Protein AF-D3JYA4-F1 (afdb_monomer_lite)

Secondary structure (DSSP, 8-state):
---GGGSHHHHHHHHHHHHHHHHHHTTSTT--HHHHHHHHHHHHHTT----GGGGGGGB-TTSSBPGGGGG-HHHHHHHHHHHTT--TT-HHHHH-

Foldseek 3Di:
DPCCVVCVVVLLVVLVVCLVCVVPPLPDPPQDLLNVLQNLQSCVVVPHDDAPCSCQVQADPVRAGDPVCVVVPNSVVSLLSSLVSDDPPNVSSVRD

pLDDT: mean 91.26, std 7.6, range [63.97, 97.44]

Organism: NCBI:txid457265

Structure (mmCIF, N/CA/C/O backbone):
data_AF-D3JYA4-F1
#
_entry.id   AF-D3JYA4-F1
#
loop_
_atom_site.group_PDB
_atom_site.id
_atom_site.type_symbol
_atom_site.label_atom_id
_atom_site.label_alt_id
_atom_site.label_comp_id
_atom_site.label_asym_id
_atom_site.label_entity_id
_atom_site.label_seq_id
_atom_site.pdbx_PDB_ins_code
_atom_site.Cartn_x
_atom_site.Cartn_y
_atom_site.Cartn_z
_atom_site.occupancy
_atom_site.B_iso_or_equiv
_atom_site.auth_seq_id
_atom_site.auth_comp_id
_atom_site.auth_asym_id
_atom_site.auth_atom_id
_atom_site.pdbx_PDB_model_num
ATOM 1 N N . LEU A 1 1 ? 5.154 11.075 -14.981 1.00 86.94 1 LEU A N 1
ATOM 2 C CA . LEU A 1 1 ? 6.210 11.576 -15.894 1.00 86.94 1 LEU A CA 1
ATOM 3 C C . LEU A 1 1 ? 6.413 10.678 -17.118 1.00 86.94 1 LEU A C 1
ATOM 5 O O . LEU A 1 1 ? 6.896 11.179 -18.118 1.00 86.94 1 LEU A O 1
ATOM 9 N N . GLY A 1 2 ? 6.016 9.395 -17.080 1.00 90.62 2 GLY A N 1
ATOM 10 C CA . GLY A 1 2 ? 6.020 8.541 -18.278 1.00 90.62 2 GLY A CA 1
ATOM 11 C C . GLY A 1 2 ? 7.415 8.134 -18.757 1.00 90.62 2 GLY A C 1
ATOM 12 O O . GLY A 1 2 ? 7.586 7.844 -19.929 1.00 90.62 2 GLY A O 1
ATOM 13 N N . VAL A 1 3 ? 8.405 8.141 -17.861 1.00 95.38 3 VAL A N 1
ATOM 14 C CA . VAL A 1 3 ? 9.824 7.880 -18.175 1.00 95.38 3 VAL A CA 1
ATOM 15 C C . VAL A 1 3 ? 10.341 6.564 -17.586 1.00 95.38 3 VAL A C 1
ATOM 17 O O . VAL A 1 3 ? 11.529 6.284 -17.686 1.00 95.38 3 VAL A O 1
ATOM 20 N N . SER A 1 4 ? 9.480 5.761 -16.951 1.00 91.69 4 SER A N 1
ATOM 21 C CA . SER A 1 4 ? 9.882 4.526 -16.258 1.00 91.69 4 SER A CA 1
ATOM 22 C C . SER A 1 4 ? 10.530 3.500 -17.188 1.00 91.69 4 SER A C 1
ATOM 24 O O . SER A 1 4 ? 11.442 2.806 -16.763 1.00 91.69 4 SER A O 1
ATOM 26 N N . TYR A 1 5 ? 10.133 3.467 -18.462 1.00 92.88 5 TYR A N 1
ATOM 27 C CA . TYR A 1 5 ? 10.677 2.554 -19.473 1.00 92.88 5 TYR A CA 1
ATOM 28 C C . TYR A 1 5 ? 12.179 2.751 -19.756 1.00 92.88 5 TYR A C 1
ATOM 30 O O . TYR A 1 5 ? 12.819 1.870 -20.312 1.00 92.88 5 TYR A O 1
ATOM 38 N N . HIS A 1 6 ? 12.765 3.892 -19.375 1.00 96.56 6 HIS A N 1
ATOM 39 C CA . HIS A 1 6 ? 14.216 4.102 -19.463 1.00 96.56 6 HIS A CA 1
ATOM 40 C C . HIS A 1 6 ? 14.999 3.447 -18.320 1.00 96.56 6 HIS A C 1
ATOM 42 O O . HIS A 1 6 ? 16.223 3.366 -18.388 1.00 96.56 6 HIS A O 1
ATOM 48 N N . PHE A 1 7 ? 14.310 3.039 -17.256 1.00 95.69 7 PHE A N 1
ATOM 49 C CA . PHE A 1 7 ? 14.909 2.587 -16.003 1.00 95.69 7 PHE A CA 1
ATOM 50 C C . PHE A 1 7 ? 14.299 1.267 -15.526 1.00 95.69 7 PHE A C 1
ATOM 52 O O . PHE A 1 7 ? 14.383 0.980 -14.338 1.00 95.69 7 PHE A O 1
ATOM 59 N N . GLU A 1 8 ? 13.662 0.498 -16.412 1.00 93.94 8 GLU A N 1
ATOM 60 C CA . GLU A 1 8 ? 12.888 -0.699 -16.059 1.00 93.94 8 GLU A CA 1
ATOM 61 C C . GLU A 1 8 ? 13.708 -1.683 -15.214 1.00 93.94 8 GLU A C 1
ATOM 63 O O . GLU A 1 8 ? 13.336 -1.933 -14.069 1.00 93.94 8 GLU A O 1
ATOM 68 N N . ASP A 1 9 ? 14.888 -2.087 -15.697 1.00 95.25 9 ASP A N 1
ATOM 69 C CA . ASP A 1 9 ? 15.801 -2.990 -14.979 1.00 95.25 9 ASP A CA 1
ATOM 70 C C . ASP A 1 9 ? 16.196 -2.451 -13.594 1.00 95.25 9 ASP A C 1
ATOM 72 O O . ASP A 1 9 ? 16.228 -3.176 -12.601 1.00 95.25 9 ASP A O 1
ATOM 76 N N . VAL A 1 10 ? 16.480 -1.146 -13.509 1.00 96.19 10 VAL A N 1
ATOM 77 C CA . VAL A 1 10 ? 16.907 -0.497 -12.260 1.00 96.19 10 VAL A CA 1
ATOM 78 C C . VAL A 1 10 ? 15.749 -0.434 -11.268 1.00 96.19 10 VAL A C 1
ATOM 80 O O . VAL A 1 10 ? 15.942 -0.675 -10.077 1.00 96.19 10 VAL A O 1
ATOM 83 N N . ILE A 1 11 ? 14.547 -0.101 -11.744 1.00 95.50 11 ILE A N 1
ATOM 84 C CA . ILE A 1 11 ? 13.331 -0.064 -10.931 1.00 95.50 11 ILE A CA 1
ATOM 85 C C . ILE A 1 11 ? 13.054 -1.462 -10.388 1.00 95.50 11 ILE A C 1
ATOM 87 O O . ILE A 1 11 ? 12.857 -1.608 -9.184 1.00 95.50 11 ILE A O 1
ATOM 91 N N . GLU A 1 12 ? 13.086 -2.480 -11.243 1.00 94.62 12 GLU A N 1
ATOM 92 C CA 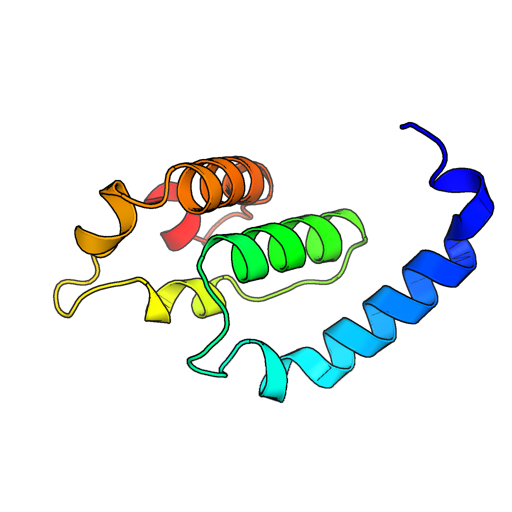. GLU A 1 12 ? 12.796 -3.858 -10.856 1.00 94.62 12 GLU A CA 1
ATOM 93 C C . GLU A 1 12 ? 13.816 -4.385 -9.832 1.00 94.62 12 GLU A C 1
ATOM 95 O O . GLU A 1 12 ? 13.420 -4.936 -8.802 1.00 94.62 12 GLU A O 1
ATOM 100 N N . GLU A 1 13 ? 15.111 -4.098 -10.016 1.00 95.69 13 GLU A N 1
ATOM 101 C CA . GLU A 1 13 ? 16.158 -4.426 -9.039 1.00 95.69 13 GLU A CA 1
ATOM 102 C C . GLU A 1 13 ? 15.918 -3.744 -7.679 1.00 95.69 13 GLU A C 1
ATOM 104 O O . GLU A 1 13 ? 16.044 -4.373 -6.623 1.00 95.69 13 GLU A O 1
ATOM 109 N N . GLN A 1 14 ? 15.556 -2.453 -7.665 1.00 94.56 14 GLN A N 1
ATOM 110 C CA . GLN A 1 14 ? 15.284 -1.753 -6.405 1.00 94.56 14 GLN A CA 1
ATOM 111 C C . GLN A 1 14 ? 14.022 -2.282 -5.717 1.00 94.56 14 GLN A C 1
ATOM 113 O O . GLN A 1 14 ? 14.011 -2.417 -4.491 1.00 94.56 14 GLN A O 1
ATOM 118 N N . LEU A 1 15 ? 12.972 -2.599 -6.477 1.00 93.81 15 LEU A N 1
ATOM 119 C CA . LEU A 1 15 ? 11.737 -3.151 -5.926 1.00 93.81 15 LEU A CA 1
ATOM 120 C C . LEU A 1 15 ? 11.954 -4.540 -5.333 1.00 93.81 15 LEU A C 1
ATOM 122 O O . LEU A 1 15 ? 11.484 -4.786 -4.225 1.00 93.81 15 LEU A O 1
ATOM 126 N N . ASP A 1 16 ? 12.732 -5.400 -5.989 1.00 93.44 16 ASP A N 1
ATOM 127 C CA . ASP A 1 16 ? 13.112 -6.705 -5.445 1.00 93.44 16 ASP A CA 1
ATOM 128 C C . ASP A 1 16 ? 13.875 -6.567 -4.115 1.00 93.44 16 ASP A C 1
ATOM 130 O O . ASP A 1 16 ? 13.565 -7.247 -3.132 1.00 93.44 16 ASP A O 1
ATOM 134 N N . ARG A 1 17 ? 14.815 -5.616 -4.026 1.00 91.94 17 ARG A N 1
ATOM 135 C CA . ARG A 1 17 ? 15.540 -5.322 -2.777 1.00 91.94 17 ARG A CA 1
ATOM 136 C C . ARG A 1 17 ? 14.61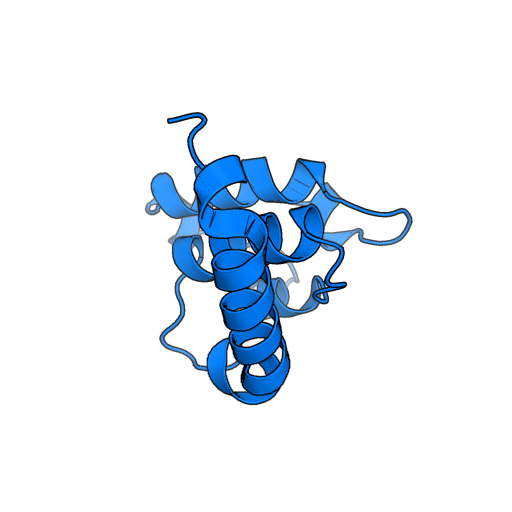3 -4.824 -1.667 1.00 91.94 17 ARG A C 1
ATOM 138 O O . ARG A 1 17 ? 14.741 -5.275 -0.528 1.00 91.94 17 ARG A O 1
ATOM 145 N N . ILE A 1 18 ? 13.682 -3.921 -1.983 1.00 89.56 18 ILE A N 1
ATOM 146 C CA . ILE A 1 18 ? 12.688 -3.411 -1.025 1.00 89.56 18 ILE A CA 1
ATOM 147 C C . ILE A 1 18 ? 11.765 -4.542 -0.566 1.00 89.56 18 ILE A C 1
ATOM 149 O O . ILE A 1 18 ? 11.542 -4.695 0.634 1.00 89.56 18 ILE A O 1
ATOM 153 N N . PHE A 1 19 ? 11.272 -5.368 -1.491 1.00 89.25 19 PHE A N 1
ATOM 154 C CA . PHE A 1 19 ? 10.391 -6.494 -1.190 1.00 89.25 19 PHE A CA 1
ATOM 155 C C . PHE A 1 19 ? 11.081 -7.527 -0.294 1.00 89.25 19 PHE A C 1
ATOM 157 O O . PHE A 1 19 ? 10.497 -8.001 0.676 1.00 89.25 19 PHE A O 1
ATOM 164 N N . LYS A 1 20 ? 12.360 -7.828 -0.536 1.00 88.38 20 LYS A N 1
ATOM 165 C CA . LYS A 1 20 ? 13.152 -8.714 0.335 1.00 88.38 20 LYS A CA 1
ATOM 166 C C . LYS A 1 20 ? 13.381 -8.128 1.730 1.00 88.38 20 LYS A C 1
ATOM 168 O O . LYS A 1 20 ? 13.422 -8.875 2.703 1.00 88.38 20 LYS A O 1
ATOM 173 N N . ALA A 1 21 ? 13.489 -6.805 1.847 1.00 83.81 21 ALA A N 1
ATOM 174 C CA . ALA A 1 21 ? 13.607 -6.110 3.131 1.00 83.81 21 ALA A CA 1
ATOM 175 C C . ALA A 1 21 ? 12.253 -5.885 3.842 1.00 83.81 21 ALA A C 1
ATOM 177 O O . ALA A 1 21 ? 12.232 -5.486 5.009 1.00 83.81 21 ALA A O 1
ATOM 178 N N . GLN A 1 22 ? 11.124 -6.145 3.169 1.00 72.81 22 GLN A N 1
ATOM 179 C CA . GLN A 1 22 ? 9.788 -5.711 3.593 1.00 72.81 22 GLN A CA 1
ATOM 180 C C . GLN A 1 22 ? 9.377 -6.214 4.981 1.00 72.81 22 GLN A C 1
ATOM 182 O O . GLN A 1 22 ? 8.727 -5.475 5.719 1.00 72.81 22 GLN A O 1
ATOM 187 N N . LEU A 1 23 ? 9.795 -7.438 5.340 1.00 63.97 23 LEU A N 1
ATOM 188 C CA . LEU A 1 23 ? 9.458 -8.089 6.612 1.00 63.97 23 LEU A CA 1
ATOM 189 C C . LEU A 1 23 ? 9.968 -7.298 7.824 1.00 63.97 23 LEU A C 1
ATOM 191 O O . LEU A 1 23 ? 9.395 -7.394 8.897 1.00 63.97 23 LEU A O 1
ATOM 195 N N . HIS A 1 24 ? 11.013 -6.485 7.656 1.00 67.00 24 HIS A N 1
ATOM 196 C CA . HIS A 1 24 ? 11.557 -5.659 8.736 1.00 67.00 24 HIS A CA 1
ATOM 197 C C . HIS A 1 24 ? 11.182 -4.179 8.620 1.00 67.00 24 HIS A C 1
ATOM 199 O O . HIS A 1 24 ? 11.137 -3.479 9.629 1.00 67.00 24 HIS A O 1
ATOM 205 N N . VAL A 1 25 ? 10.925 -3.687 7.406 1.00 70.06 25 VAL A N 1
ATOM 206 C CA . VAL A 1 25 ? 10.750 -2.249 7.155 1.00 70.06 25 VAL A CA 1
ATOM 207 C C . VAL A 1 25 ? 9.320 -1.790 7.432 1.00 70.06 25 VAL A C 1
ATOM 209 O O . VAL A 1 25 ? 9.129 -0.792 8.121 1.00 70.06 25 VAL A O 1
ATOM 212 N N . PHE A 1 26 ? 8.301 -2.504 6.944 1.00 71.12 26 PHE A N 1
ATOM 213 C CA . PHE A 1 26 ? 6.919 -1.998 7.003 1.00 71.12 26 PHE A CA 1
ATOM 214 C C . PHE A 1 26 ? 6.192 -2.323 8.315 1.00 71.12 2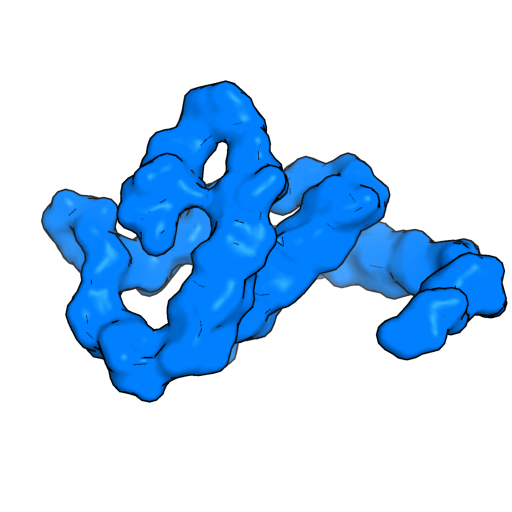6 PHE A C 1
ATOM 216 O O . PHE A 1 26 ? 5.240 -1.622 8.680 1.00 71.12 26 PHE A O 1
ATOM 223 N N . GLU A 1 27 ? 6.696 -3.308 9.065 1.00 67.00 27 GLU A N 1
ATOM 224 C CA . GLU A 1 27 ? 6.311 -3.558 10.460 1.00 67.00 27 GLU A CA 1
ATOM 225 C C . GLU A 1 27 ? 6.872 -2.497 11.423 1.00 67.00 27 GLU A C 1
ATOM 227 O O . GLU A 1 27 ? 6.399 -2.371 12.555 1.00 67.00 27 GLU A O 1
ATOM 232 N N . HIS 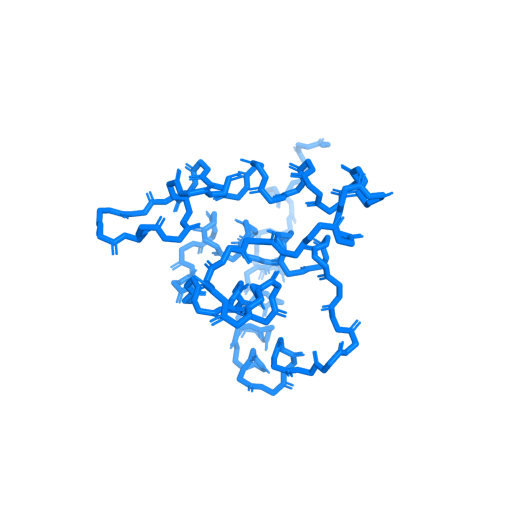A 1 28 ? 7.843 -1.684 10.981 1.00 69.56 28 HIS A N 1
ATOM 233 C CA . HIS A 1 28 ? 8.372 -0.600 11.796 1.00 69.56 28 HIS A CA 1
ATOM 234 C C . HIS A 1 28 ? 7.278 0.436 12.098 1.00 69.56 28 HIS A C 1
ATOM 236 O O . HIS A 1 28 ? 6.484 0.837 11.233 1.00 69.56 28 HIS A O 1
ATOM 242 N N . LYS A 1 29 ? 7.242 0.896 13.353 1.00 64.50 29 LYS A N 1
ATOM 243 C CA . LYS A 1 29 ? 6.223 1.840 13.845 1.00 64.50 29 LYS A CA 1
ATOM 244 C C . LYS A 1 29 ? 6.253 3.195 13.135 1.00 64.50 29 LYS A C 1
ATOM 246 O O . LYS A 1 29 ? 5.229 3.866 13.103 1.00 64.50 29 LYS A O 1
ATOM 251 N N . ASP A 1 30 ? 7.386 3.548 12.537 1.00 76.31 30 ASP A N 1
ATOM 252 C CA . ASP A 1 30 ? 7.605 4.869 11.941 1.00 76.31 30 ASP A CA 1
ATOM 253 C C . ASP A 1 30 ? 7.082 4.999 10.503 1.00 76.31 30 ASP A C 1
ATOM 255 O O . ASP A 1 30 ? 7.004 6.108 9.982 1.00 76.31 30 ASP A O 1
ATOM 259 N N . CYS A 1 31 ? 6.707 3.898 9.838 1.00 86.44 31 CYS A N 1
ATOM 260 C CA . CYS A 1 31 ? 6.124 3.990 8.499 1.00 86.44 31 CYS A CA 1
ATOM 261 C C . CYS A 1 31 ? 4.669 4.471 8.577 1.00 86.44 31 CYS A C 1
ATOM 263 O O . CYS A 1 31 ? 3.793 3.723 9.024 1.00 86.44 31 CYS A O 1
ATOM 265 N N . ASP A 1 32 ? 4.427 5.695 8.113 1.00 92.06 32 ASP A N 1
ATOM 266 C CA . ASP A 1 32 ? 3.102 6.312 8.024 1.00 92.06 32 ASP A CA 1
ATOM 267 C C . ASP A 1 32 ? 2.206 5.687 6.932 1.00 92.06 32 ASP A C 1
ATOM 269 O O . ASP A 1 32 ? 2.628 4.827 6.148 1.00 92.06 32 ASP A O 1
ATOM 273 N N . LEU A 1 33 ? 0.932 6.102 6.913 1.00 94.75 33 LEU A N 1
ATOM 274 C CA . LEU A 1 33 ? -0.075 5.585 5.982 1.00 94.75 33 LEU A CA 1
ATOM 275 C C . LEU A 1 33 ? 0.310 5.866 4.528 1.00 94.75 33 LEU A C 1
ATOM 277 O O . LEU A 1 33 ? 0.174 4.991 3.672 1.00 94.75 33 LEU A O 1
ATOM 281 N N . TYR A 1 34 ? 0.834 7.062 4.257 1.00 95.19 34 TYR A N 1
ATOM 282 C CA . TYR A 1 34 ? 1.324 7.452 2.939 1.00 95.19 34 TYR A CA 1
ATOM 283 C C . TYR A 1 34 ? 2.408 6.497 2.424 1.00 95.19 34 TYR A C 1
ATOM 285 O O . TYR A 1 34 ? 2.301 5.971 1.316 1.00 95.19 34 TYR A O 1
ATOM 293 N N . THR A 1 35 ? 3.433 6.244 3.236 1.00 93.31 35 THR A N 1
ATOM 294 C CA . THR A 1 35 ? 4.595 5.431 2.868 1.00 93.31 35 THR A CA 1
ATOM 295 C C . THR A 1 35 ? 4.188 3.996 2.563 1.00 93.31 35 THR A C 1
ATOM 297 O O . THR A 1 35 ? 4.608 3.445 1.545 1.00 93.31 35 THR A O 1
ATOM 300 N N . ILE A 1 36 ? 3.338 3.399 3.405 1.00 94.19 36 ILE A N 1
ATOM 301 C CA . ILE A 1 36 ? 2.873 2.023 3.189 1.00 94.19 36 ILE A CA 1
ATOM 302 C C . ILE A 1 36 ? 1.966 1.923 1.977 1.00 94.19 36 ILE A C 1
ATOM 304 O O . ILE A 1 36 ? 2.180 1.041 1.152 1.00 94.19 36 ILE A O 1
ATOM 308 N N . SER A 1 37 ? 1.006 2.832 1.827 1.00 95.94 37 SER A N 1
ATOM 309 C CA . SER A 1 37 ? 0.078 2.787 0.695 1.00 95.94 37 SER A CA 1
ATOM 310 C C . SER A 1 37 ? 0.810 2.968 -0.637 1.00 95.94 37 SER A C 1
ATOM 312 O O . SER A 1 37 ? 0.540 2.252 -1.600 1.00 95.94 37 SER A O 1
ATOM 314 N N . LEU A 1 38 ? 1.805 3.864 -0.684 1.00 95.31 38 LEU A N 1
ATOM 315 C CA . LEU A 1 38 ? 2.641 4.056 -1.866 1.00 95.31 38 LEU A CA 1
ATOM 316 C C . LEU A 1 38 ? 3.487 2.815 -2.176 1.00 95.31 38 LEU A C 1
ATOM 318 O O . LEU A 1 38 ? 3.509 2.370 -3.323 1.00 95.31 38 LEU A O 1
ATOM 322 N N . ALA A 1 39 ? 4.176 2.256 -1.177 1.00 93.94 39 ALA A N 1
ATOM 323 C CA . ALA A 1 39 ? 4.992 1.058 -1.364 1.00 93.94 39 ALA A CA 1
ATOM 324 C C . ALA A 1 39 ? 4.139 -0.127 -1.830 1.00 93.94 39 ALA A C 1
ATOM 326 O O . ALA A 1 39 ? 4.494 -0.792 -2.801 1.00 93.94 39 ALA A O 1
ATOM 327 N N . PHE A 1 40 ? 2.985 -0.330 -1.193 1.00 94.94 40 PHE A N 1
ATOM 328 C CA . PHE A 1 40 ? 2.000 -1.336 -1.566 1.00 94.94 40 PHE A CA 1
ATOM 329 C C . PHE A 1 40 ? 1.566 -1.186 -3.024 1.00 94.94 40 PHE A C 1
ATOM 331 O O . PHE A 1 40 ? 1.632 -2.149 -3.791 1.00 94.94 40 PHE A O 1
ATOM 338 N N . ARG A 1 41 ? 1.191 0.036 -3.428 1.00 96.12 41 ARG A N 1
ATOM 339 C CA . ARG A 1 41 ? 0.757 0.328 -4.795 1.00 96.12 41 ARG A CA 1
ATOM 340 C C . ARG A 1 41 ? 1.850 0.016 -5.813 1.00 96.12 41 ARG A C 1
ATOM 342 O O . ARG A 1 41 ? 1.593 -0.693 -6.781 1.00 96.12 41 ARG A O 1
ATOM 349 N N . VAL A 1 42 ? 3.065 0.515 -5.589 1.00 95.19 42 VAL A N 1
ATOM 350 C CA . VAL A 1 42 ? 4.187 0.323 -6.521 1.00 95.19 42 VAL A CA 1
ATOM 351 C C . VAL A 1 42 ? 4.583 -1.151 -6.611 1.00 95.19 42 VAL A C 1
ATOM 353 O O . VAL A 1 42 ? 4.731 -1.674 -7.711 1.00 95.19 42 VAL A O 1
ATOM 356 N N . LEU A 1 43 ? 4.703 -1.852 -5.483 1.00 94.44 43 LEU A N 1
ATOM 357 C CA . LEU A 1 43 ? 5.087 -3.264 -5.474 1.00 94.44 43 LEU A CA 1
ATOM 358 C C . LEU A 1 43 ? 4.070 -4.131 -6.221 1.00 94.44 43 LEU A C 1
ATOM 360 O O . LEU A 1 43 ? 4.457 -4.903 -7.098 1.00 94.44 43 LEU A O 1
ATOM 364 N N . ARG A 1 44 ? 2.770 -3.953 -5.958 1.00 94.88 44 ARG A N 1
ATOM 365 C CA . ARG A 1 44 ? 1.728 -4.718 -6.657 1.00 94.88 44 ARG A CA 1
ATOM 366 C C . ARG A 1 44 ? 1.640 -4.402 -8.144 1.00 94.88 44 ARG A C 1
ATOM 368 O O . ARG A 1 44 ? 1.445 -5.321 -8.933 1.00 94.88 44 ARG A O 1
ATOM 375 N N . GLN A 1 45 ? 1.830 -3.142 -8.539 1.00 94.62 45 GLN A N 1
ATOM 376 C CA . GLN A 1 45 ? 1.878 -2.753 -9.956 1.00 94.62 45 GLN A CA 1
ATOM 377 C C . GLN A 1 45 ? 3.014 -3.445 -10.721 1.00 94.62 45 GLN A C 1
ATOM 379 O O . GLN A 1 45 ? 2.872 -3.697 -11.913 1.00 94.62 45 GLN A O 1
ATOM 384 N N . HIS A 1 46 ? 4.100 -3.792 -10.030 1.00 93.81 46 HIS A N 1
ATOM 385 C CA . HIS A 1 46 ? 5.240 -4.530 -10.575 1.00 93.81 46 HIS A CA 1
ATOM 386 C C . HIS A 1 46 ? 5.190 -6.043 -10.276 1.00 93.81 46 HIS A C 1
ATOM 388 O O . HIS A 1 46 ? 6.190 -6.736 -10.416 1.00 93.81 46 HIS A O 1
ATOM 394 N N . GLY A 1 47 ? 4.037 -6.582 -9.862 1.00 93.25 47 GLY A N 1
ATOM 395 C CA . GLY A 1 47 ? 3.839 -8.027 -9.686 1.00 93.25 47 GLY A CA 1
ATOM 396 C C . GLY A 1 47 ? 4.302 -8.602 -8.343 1.00 93.25 47 GLY A C 1
ATOM 397 O O . GLY A 1 47 ? 4.170 -9.805 -8.114 1.00 93.25 47 GLY A O 1
ATOM 398 N N . PHE A 1 48 ? 4.783 -7.772 -7.416 1.00 92.50 48 PHE A N 1
ATOM 399 C CA . PHE A 1 48 ? 5.139 -8.211 -6.070 1.00 92.50 48 PHE A CA 1
ATOM 400 C C . PHE A 1 48 ? 3.894 -8.278 -5.181 1.00 92.50 48 PHE A C 1
ATOM 402 O O . PHE A 1 48 ? 3.258 -7.266 -4.874 1.00 92.50 48 PHE A O 1
ATOM 409 N N . LYS A 1 49 ? 3.549 -9.485 -4.717 1.00 90.62 49 LYS A N 1
ATOM 410 C CA . LYS A 1 49 ? 2.395 -9.698 -3.835 1.00 90.62 49 LYS A CA 1
ATOM 411 C C . LYS A 1 49 ? 2.711 -9.275 -2.396 1.00 90.62 49 LYS A C 1
ATOM 413 O O . LYS A 1 49 ? 3.091 -10.096 -1.565 1.00 90.62 49 LYS A O 1
ATOM 418 N N . MET A 1 50 ? 2.532 -7.991 -2.100 1.00 90.94 50 MET A N 1
ATOM 419 C CA . MET A 1 50 ? 2.543 -7.471 -0.729 1.00 90.94 50 MET A CA 1
ATOM 420 C C . MET A 1 50 ? 1.224 -7.814 -0.014 1.00 90.94 50 MET A C 1
ATOM 422 O O . MET A 1 50 ? 0.150 -7.631 -0.596 1.00 90.94 50 MET A O 1
ATOM 426 N N . SER A 1 51 ? 1.298 -8.315 1.229 1.00 91.69 51 SER A N 1
ATOM 427 C CA . SER A 1 51 ? 0.105 -8.608 2.044 1.00 91.69 51 SER A CA 1
ATOM 428 C C . SER A 1 51 ? -0.628 -7.322 2.419 1.00 91.69 51 SER A C 1
ATOM 430 O O . SER A 1 51 ? 0.007 -6.3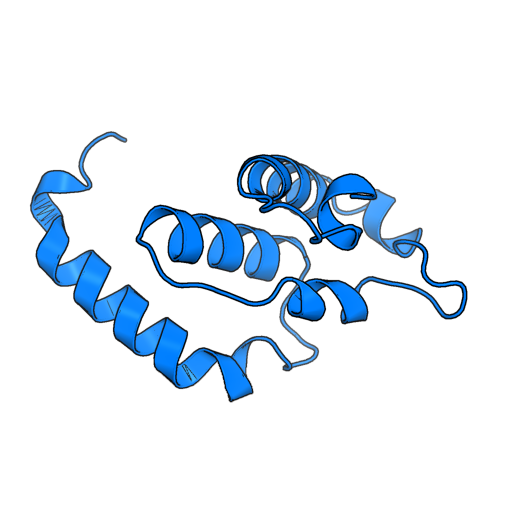03 2.686 1.00 91.69 51 SER A O 1
ATOM 432 N N . THR A 1 52 ? -1.955 -7.376 2.479 1.00 93.75 52 THR A N 1
ATOM 433 C CA . THR A 1 52 ? -2.787 -6.273 2.968 1.00 93.75 52 THR A CA 1
ATOM 434 C C . THR A 1 52 ? -2.726 -6.118 4.490 1.00 93.75 52 THR A C 1
ATOM 436 O O . THR A 1 52 ? -3.085 -5.067 5.017 1.00 93.75 52 THR A O 1
ATOM 439 N N . ASP A 1 53 ? -2.164 -7.098 5.205 1.00 91.62 53 ASP A N 1
ATOM 440 C CA . ASP A 1 53 ? -1.988 -7.046 6.662 1.00 91.62 53 ASP A CA 1
ATOM 441 C C . ASP A 1 53 ? -1.127 -5.869 7.134 1.00 91.62 53 ASP A C 1
ATOM 443 O O . ASP A 1 53 ? -1.228 -5.445 8.286 1.00 91.62 53 ASP A O 1
ATOM 447 N N . VAL A 1 54 ? -0.312 -5.292 6.243 1.00 91.44 54 VAL A N 1
ATOM 448 C CA . VAL A 1 54 ? 0.458 -4.067 6.512 1.00 91.44 54 VAL A CA 1
ATOM 449 C C . VAL A 1 54 ? -0.436 -2.897 6.936 1.00 91.44 54 VAL A C 1
ATOM 451 O O . VAL A 1 54 ? 0.028 -1.994 7.636 1.00 91.44 54 VAL A O 1
ATOM 454 N N . PHE A 1 55 ? -1.721 -2.922 6.561 1.00 93.25 55 PHE A N 1
ATOM 455 C CA . PHE A 1 55 ? -2.692 -1.902 6.936 1.00 93.25 55 PHE A CA 1
ATOM 456 C C . PHE A 1 55 ? -3.303 -2.113 8.330 1.00 93.25 55 PHE A C 1
ATOM 458 O O . PHE A 1 55 ? -3.822 -1.158 8.907 1.00 93.25 55 PHE A O 1
ATOM 465 N N . ASN A 1 56 ? -3.168 -3.299 8.939 1.00 91.88 56 ASN A N 1
ATOM 466 C CA . ASN A 1 56 ? -3.753 -3.598 10.255 1.00 91.88 56 ASN A CA 1
ATOM 467 C C . ASN A 1 56 ? -3.251 -2.660 11.361 1.00 91.88 56 ASN A C 1
ATOM 469 O O . ASN A 1 56 ? -3.982 -2.348 12.296 1.00 91.88 56 ASN A O 1
ATOM 473 N N . LYS A 1 57 ? -2.027 -2.128 11.257 1.00 91.00 57 LYS A N 1
ATOM 474 C CA . LYS A 1 57 ? -1.506 -1.174 12.253 1.00 91.00 57 LYS A CA 1
ATOM 475 C C . LYS A 1 57 ? -2.229 0.179 12.253 1.00 91.00 57 LYS A C 1
ATOM 477 O O . LYS A 1 57 ? -2.109 0.948 13.215 1.00 91.00 57 LYS A O 1
ATOM 482 N N . PHE A 1 58 ? -2.967 0.477 11.187 1.00 93.75 58 PHE A N 1
ATOM 483 C CA . PHE A 1 58 ? -3.807 1.663 11.055 1.00 93.75 58 PHE A CA 1
ATOM 484 C C . PHE A 1 58 ? -5.237 1.428 11.550 1.00 93.75 58 PHE A C 1
ATOM 486 O O . PHE A 1 58 ? -6.011 2.382 11.588 1.00 93.75 58 PHE A O 1
ATOM 493 N N . LYS A 1 59 ? -5.559 0.208 11.995 1.00 94.31 59 LYS A N 1
ATOM 494 C CA . LYS A 1 59 ? -6.839 -0.133 12.610 1.00 94.31 59 LYS A CA 1
ATOM 495 C C . LYS A 1 59 ? -6.815 0.000 14.132 1.00 94.31 59 LYS A C 1
ATOM 497 O O . LYS A 1 59 ? -5.764 -0.130 14.768 1.00 94.31 59 LYS A O 1
ATOM 502 N N . ASP A 1 60 ? -7.959 0.344 14.704 1.00 94.50 60 ASP A N 1
ATOM 503 C CA . ASP A 1 60 ? -8.204 0.389 16.142 1.00 94.50 60 ASP A CA 1
ATOM 504 C C . ASP A 1 60 ? -8.561 -1.000 16.707 1.00 94.50 60 ASP A C 1
ATOM 506 O O . ASP A 1 60 ? -8.476 -2.016 16.018 1.00 94.50 60 ASP A O 1
ATOM 510 N N . THR A 1 61 ? -8.903 -1.063 17.996 1.00 93.56 61 THR A N 1
ATOM 511 C CA . THR A 1 61 ? -9.264 -2.318 18.676 1.00 93.56 61 THR A CA 1
ATOM 512 C C . THR A 1 61 ? -10.581 -2.917 18.195 1.00 93.56 61 THR A C 1
ATOM 514 O O . THR A 1 61 ? -10.793 -4.111 18.391 1.00 93.56 61 THR A O 1
ATOM 517 N N . ASP A 1 62 ? -11.439 -2.106 17.576 1.00 93.06 62 ASP A N 1
ATOM 518 C CA . ASP A 1 62 ? -12.734 -2.523 17.040 1.00 93.06 62 ASP A CA 1
ATOM 519 C C . ASP A 1 62 ? -12.606 -2.997 15.582 1.00 93.06 62 ASP A C 1
ATOM 521 O O . ASP A 1 62 ? -13.569 -3.487 14.996 1.00 93.06 62 ASP A O 1
ATOM 525 N N . GLY A 1 63 ? -11.402 -2.890 15.007 1.00 91.56 63 GLY A N 1
ATOM 526 C CA . GLY A 1 63 ? -11.090 -3.310 13.649 1.00 91.56 63 GLY A CA 1
ATOM 527 C C . GLY A 1 63 ? -11.356 -2.247 12.587 1.00 91.56 63 GLY A C 1
ATOM 528 O O . GLY A 1 63 ? -11.185 -2.565 11.413 1.00 91.56 63 GLY A O 1
ATOM 529 N N . ASN A 1 64 ? -11.711 -1.015 12.969 1.00 94.69 64 ASN A N 1
ATOM 530 C CA . ASN A 1 64 ? -11.944 0.094 12.041 1.00 94.69 64 ASN A CA 1
ATOM 531 C C . ASN A 1 64 ? -10.663 0.905 11.825 1.00 94.69 64 ASN A C 1
ATOM 533 O O . ASN A 1 64 ? -9.802 0.976 12.705 1.00 94.69 64 ASN A O 1
ATOM 537 N N . PHE A 1 65 ? -10.533 1.586 10.686 1.00 94.88 65 PHE A N 1
ATOM 538 C CA . PHE A 1 65 ? -9.450 2.555 10.494 1.00 94.88 65 PHE A CA 1
ATOM 539 C C . PHE A 1 65 ? -9.506 3.688 11.532 1.00 94.88 65 PHE A C 1
ATOM 541 O O . PHE A 1 65 ? -10.540 4.321 11.749 1.00 94.88 65 PHE A O 1
ATOM 548 N N . LYS A 1 66 ? -8.360 3.972 12.165 1.00 95.00 66 LYS A N 1
ATOM 549 C CA . LYS A 1 66 ? -8.244 4.969 13.240 1.00 95.00 66 LYS A CA 1
ATOM 550 C C . LYS A 1 66 ? -8.711 6.347 12.769 1.00 95.00 66 LYS A C 1
ATOM 552 O O . LYS A 1 66 ? -8.188 6.892 11.799 1.00 95.00 66 LYS A O 1
ATOM 557 N N . SER A 1 67 ? -9.575 6.991 13.552 1.00 93.50 67 SER A N 1
ATOM 558 C CA . SER A 1 67 ? -10.041 8.365 13.292 1.00 93.50 67 SER A CA 1
ATOM 559 C C . SER A 1 67 ? -8.912 9.405 13.239 1.00 93.50 67 SER A C 1
ATOM 561 O O . SER A 1 67 ? -9.051 10.435 12.582 1.00 93.50 67 SER A O 1
ATOM 563 N N . SER A 1 68 ? -7.758 9.125 13.858 1.00 92.44 68 SER A N 1
ATOM 564 C CA . SER A 1 68 ? -6.556 9.965 13.759 1.00 92.44 68 SER A CA 1
ATOM 565 C C . SER A 1 68 ? -6.015 10.101 12.330 1.00 92.44 68 SER A C 1
ATOM 567 O O . SER A 1 68 ? -5.245 11.015 12.063 1.00 92.44 68 SER A O 1
ATOM 569 N N . LEU A 1 69 ? -6.392 9.208 11.408 1.00 93.56 69 LEU A N 1
ATOM 570 C CA . LEU A 1 69 ? -5.975 9.262 10.002 1.00 93.56 69 LEU A CA 1
ATOM 571 C C . LEU A 1 69 ? -6.724 10.337 9.208 1.00 93.56 69 LEU A C 1
ATOM 573 O O . LEU A 1 69 ? -6.238 10.757 8.164 1.00 93.56 69 LEU A O 1
ATOM 577 N N . LEU A 1 70 ? -7.860 10.836 9.711 1.00 91.75 70 LEU A N 1
ATOM 578 C CA . LEU A 1 70 ? -8.667 11.864 9.036 1.00 91.75 70 LEU A CA 1
ATOM 579 C C . LEU A 1 70 ? -7.898 13.171 8.794 1.00 91.75 70 LEU A C 1
ATOM 581 O O . LEU A 1 70 ? -8.251 13.941 7.905 1.00 91.75 70 LEU A O 1
ATOM 585 N N . THR A 1 71 ? -6.839 13.426 9.565 1.00 93.44 71 THR A N 1
ATOM 586 C CA . THR A 1 71 ? -5.969 14.593 9.374 1.00 93.44 71 THR A CA 1
ATOM 587 C C . THR A 1 71 ? -4.869 14.374 8.329 1.00 93.44 71 THR A C 1
ATOM 589 O O . THR A 1 71 ? -4.254 15.345 7.895 1.00 93.44 71 THR A O 1
ATOM 592 N N . ASP A 1 72 ? -4.614 13.131 7.908 1.00 93.62 72 ASP A N 1
ATOM 593 C CA . ASP A 1 72 ? -3.608 12.775 6.902 1.00 93.62 72 ASP A CA 1
ATOM 594 C C . ASP A 1 72 ? -4.249 12.586 5.519 1.00 93.62 72 ASP A C 1
ATOM 596 O O . ASP A 1 72 ? -4.379 11.480 4.992 1.00 93.62 72 ASP A O 1
ATOM 600 N N . ALA A 1 73 ? -4.644 13.701 4.899 1.00 95.75 73 ALA A N 1
ATOM 601 C CA . ALA A 1 73 ? -5.259 13.688 3.570 1.00 95.75 73 ALA A CA 1
ATOM 602 C C . ALA A 1 73 ? -4.377 13.005 2.504 1.00 95.75 73 ALA A C 1
ATOM 604 O O . ALA A 1 73 ? -4.890 12.393 1.567 1.00 95.75 73 ALA A O 1
ATOM 605 N N . LYS A 1 74 ? -3.048 13.091 2.641 1.00 96.06 74 LYS A N 1
ATOM 606 C CA . LYS A 1 74 ? -2.098 12.493 1.696 1.00 96.06 74 LYS A CA 1
ATOM 607 C C . LYS A 1 74 ? -2.029 10.974 1.860 1.00 96.06 74 LYS A C 1
ATOM 609 O O . LYS A 1 74 ? -2.010 10.257 0.857 1.00 96.06 74 LYS A O 1
ATOM 614 N N . GLY A 1 75 ? -2.005 10.496 3.103 1.00 96.25 75 GLY A N 1
ATOM 615 C CA . GLY A 1 75 ? -2.099 9.078 3.428 1.00 96.25 75 GLY A CA 1
ATOM 616 C C . GLY A 1 75 ? -3.407 8.473 2.941 1.00 96.25 75 GLY A C 1
ATOM 617 O O . GLY A 1 75 ? -3.371 7.462 2.248 1.00 96.25 75 GLY A O 1
ATOM 618 N N . LEU A 1 76 ? -4.538 9.135 3.202 1.00 96.88 76 LEU A N 1
ATOM 619 C CA . LEU A 1 76 ? -5.858 8.680 2.752 1.00 96.88 76 LEU A CA 1
ATOM 620 C C . LEU A 1 76 ? -5.972 8.610 1.228 1.00 96.88 76 LEU A C 1
ATOM 622 O O . LEU A 1 76 ? -6.435 7.605 0.700 1.00 96.88 76 LEU A O 1
ATOM 626 N N . LEU A 1 77 ? -5.501 9.633 0.506 1.00 97.19 77 LEU A N 1
ATOM 627 C CA . LEU A 1 77 ? -5.487 9.594 -0.958 1.00 97.19 77 LEU A CA 1
ATOM 628 C C . LEU A 1 77 ? -4.635 8.429 -1.478 1.00 97.19 77 LEU A C 1
ATOM 630 O O . LEU A 1 77 ? -5.026 7.742 -2.417 1.00 97.19 77 LEU A O 1
ATOM 634 N N . SER A 1 78 ? -3.485 8.185 -0.852 1.00 97.44 78 SER A N 1
ATOM 635 C CA . SER A 1 78 ? -2.600 7.091 -1.261 1.00 97.44 78 SER A CA 1
ATOM 636 C C . SER A 1 78 ? -3.198 5.721 -0.940 1.00 97.44 78 SER A C 1
ATOM 638 O O . SER A 1 78 ? -3.021 4.795 -1.729 1.00 97.44 78 SER A O 1
ATOM 640 N N . LEU A 1 79 ? -3.917 5.592 0.181 1.00 97.38 79 LEU A N 1
ATOM 641 C CA . LEU A 1 79 ? -4.665 4.387 0.542 1.00 97.38 79 LEU A CA 1
ATOM 642 C C . LEU A 1 79 ? -5.774 4.120 -0.477 1.00 97.38 79 LEU A C 1
ATOM 644 O O . LEU A 1 79 ? -5.835 3.025 -1.022 1.00 97.38 79 LEU A O 1
ATOM 648 N N . TYR A 1 80 ? -6.567 5.137 -0.817 1.00 96.69 80 TYR A N 1
ATOM 649 C CA . TYR A 1 80 ? -7.602 5.044 -1.848 1.00 96.69 80 TYR A CA 1
ATOM 650 C C . TYR A 1 80 ? -7.035 4.602 -3.208 1.00 96.69 80 TYR A C 1
ATOM 652 O O . TYR A 1 80 ? -7.604 3.753 -3.886 1.00 96.69 80 TYR A O 1
ATOM 660 N N . GLU A 1 81 ? -5.879 5.122 -3.628 1.00 97.19 81 GLU A N 1
ATOM 661 C CA . GLU A 1 81 ? -5.218 4.638 -4.849 1.00 97.19 81 GLU A CA 1
ATOM 662 C C . GLU A 1 81 ? -4.780 3.166 -4.740 1.00 97.19 81 GLU A C 1
ATOM 664 O O . GLU A 1 81 ? -4.766 2.449 -5.741 1.00 97.19 81 GLU A O 1
ATOM 669 N N . ALA A 1 82 ? -4.396 2.712 -3.545 1.00 96.94 82 ALA A N 1
ATOM 670 C CA . ALA A 1 82 ? -3.960 1.344 -3.297 1.00 96.94 82 ALA A CA 1
ATOM 671 C C . ALA A 1 82 ? -5.118 0.330 -3.316 1.00 96.94 82 ALA A C 1
ATOM 673 O O . ALA A 1 82 ? -4.905 -0.798 -3.765 1.00 96.94 82 ALA A O 1
ATOM 674 N N . THR A 1 83 ? -6.336 0.713 -2.909 1.00 96.31 83 THR A N 1
ATOM 675 C CA . THR A 1 83 ? -7.511 -0.188 -2.923 1.00 96.31 83 THR A CA 1
ATOM 676 C C . THR A 1 83 ? -7.879 -0.662 -4.329 1.00 96.31 83 THR A C 1
ATOM 678 O O . THR A 1 83 ? -8.362 -1.776 -4.511 1.00 96.31 83 THR A O 1
ATOM 681 N N . HIS A 1 84 ? -7.529 0.109 -5.362 1.00 95.81 84 HIS A N 1
ATOM 682 C CA . HIS A 1 84 ? -7.736 -0.265 -6.766 1.00 95.81 84 HIS A CA 1
ATOM 683 C C . HIS A 1 84 ? -6.880 -1.463 -7.219 1.00 95.81 84 HIS A C 1
ATOM 685 O O . HIS A 1 84 ? -7.048 -1.955 -8.334 1.00 95.81 84 HIS A O 1
ATOM 691 N N . LEU A 1 85 ? -5.952 -1.927 -6.376 1.00 95.50 85 LEU A N 1
ATOM 692 C CA . LEU A 1 85 ? -5.132 -3.123 -6.587 1.00 95.50 85 LEU A CA 1
ATOM 693 C C . LEU A 1 85 ? -5.574 -4.295 -5.696 1.00 95.50 85 LEU A C 1
ATOM 695 O O . LEU A 1 85 ? -4.790 -5.227 -5.491 1.00 95.50 85 LEU A O 1
ATOM 699 N N . SER A 1 86 ? -6.790 -4.228 -5.146 1.00 94.12 86 SER A N 1
ATOM 700 C CA . SER A 1 86 ? -7.401 -5.291 -4.348 1.00 94.12 86 SER A CA 1
ATOM 701 C C . SER A 1 86 ? -7.596 -6.568 -5.166 1.00 94.12 86 SER A C 1
ATOM 703 O O . SER A 1 86 ? -7.914 -6.537 -6.360 1.00 94.12 86 SER A O 1
ATOM 705 N N . LEU A 1 87 ? -7.376 -7.707 -4.514 1.00 92.94 87 LEU A N 1
ATOM 706 C CA . LEU A 1 87 ? -7.664 -9.039 -5.032 1.00 92.94 87 LEU A CA 1
ATOM 707 C C . LEU A 1 87 ? -8.867 -9.637 -4.282 1.00 92.94 87 LEU A C 1
ATOM 709 O O . LEU A 1 87 ? -9.107 -9.287 -3.129 1.00 92.94 87 LEU A O 1
ATOM 713 N N . PRO A 1 88 ? -9.609 -10.587 -4.884 1.00 93.12 88 PRO A N 1
ATOM 714 C CA . PRO A 1 88 ? -10.721 -11.239 -4.198 1.00 93.12 88 PRO A CA 1
ATOM 715 C C . PRO A 1 88 ? -10.307 -11.841 -2.845 1.00 93.12 88 PRO A C 1
ATOM 717 O O . PRO A 1 88 ? -9.358 -12.628 -2.782 1.00 93.12 88 PRO A O 1
ATOM 720 N N . GLY A 1 89 ? -11.050 -11.501 -1.787 1.00 90.88 89 GLY A N 1
ATOM 721 C CA . GLY A 1 89 ? -10.800 -11.950 -0.411 1.00 90.88 89 GLY A CA 1
ATOM 722 C C . GLY A 1 89 ? -9.918 -11.016 0.423 1.00 90.88 89 GLY A C 1
ATOM 723 O O . GLY A 1 89 ? -9.479 -11.408 1.502 1.00 90.88 89 GLY A O 1
ATOM 724 N N . GLU A 1 90 ? -9.629 -9.807 -0.061 1.00 93.88 90 GLU A N 1
ATOM 725 C CA . GLU A 1 90 ? -8.866 -8.787 0.663 1.00 93.88 90 GLU A CA 1
ATOM 726 C C . GLU A 1 90 ? -9.772 -7.710 1.278 1.00 93.88 90 GLU A C 1
ATOM 728 O O . GLU A 1 90 ? -9.619 -6.522 1.004 1.00 93.88 90 GLU A O 1
ATOM 733 N N . ASP A 1 91 ? -10.677 -8.132 2.166 1.00 93.06 91 ASP A N 1
ATOM 734 C CA . ASP A 1 91 ? -11.746 -7.304 2.755 1.00 93.06 91 ASP A CA 1
ATOM 735 C C . ASP A 1 91 ? -11.254 -5.977 3.373 1.00 93.06 91 ASP A C 1
ATOM 737 O O . ASP A 1 91 ? -11.966 -4.977 3.379 1.00 93.06 91 ASP A O 1
ATOM 741 N N . ILE A 1 92 ? -10.010 -5.932 3.868 1.00 94.31 92 ILE A N 1
ATOM 742 C CA . ILE A 1 92 ? -9.407 -4.712 4.432 1.00 94.31 92 ILE A CA 1
ATOM 743 C C . ILE A 1 92 ? -9.264 -3.572 3.415 1.00 94.31 92 ILE A C 1
ATOM 745 O O . ILE A 1 92 ? -9.267 -2.411 3.812 1.00 94.31 92 ILE A O 1
ATOM 749 N N . LEU A 1 93 ? -9.112 -3.890 2.126 1.00 94.00 93 LEU A N 1
ATOM 750 C CA . LEU A 1 93 ? -9.047 -2.898 1.052 1.00 94.00 93 LEU A CA 1
ATOM 751 C C . LEU A 1 93 ? -10.431 -2.493 0.553 1.00 94.00 93 LEU A C 1
ATOM 753 O O . LEU A 1 93 ? -10.555 -1.417 -0.017 1.00 94.00 93 LEU A O 1
ATOM 757 N N . ASP A 1 94 ? -11.441 -3.339 0.756 1.00 91.19 94 ASP A N 1
ATOM 758 C CA . ASP A 1 94 ? -12.834 -3.013 0.442 1.00 91.19 94 ASP A CA 1
ATOM 759 C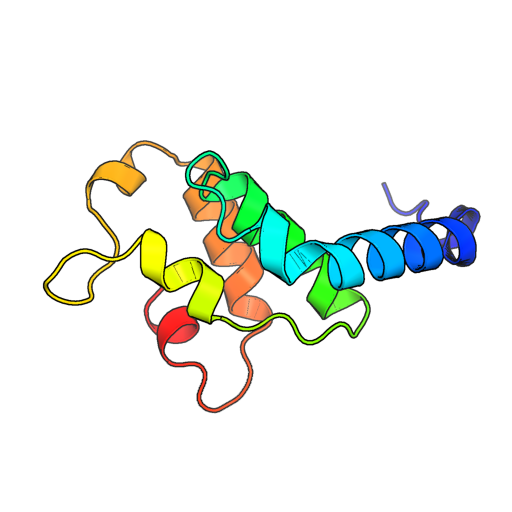 C . ASP A 1 94 ? -13.443 -2.095 1.518 1.00 91.19 94 ASP A C 1
ATOM 761 O O . ASP A 1 94 ? -14.328 -1.292 1.230 1.00 91.19 94 ASP A O 1
ATOM 765 N N . GLU A 1 95 ? -12.966 -2.210 2.762 1.00 90.56 95 GLU A N 1
ATOM 766 C CA . GLU A 1 95 ? -13.317 -1.317 3.873 1.00 90.56 95 GLU A CA 1
ATOM 767 C C . GLU A 1 95 ? -12.643 0.064 3.780 1.00 90.56 95 GLU A C 1
ATOM 769 O O . GLU A 1 95 ? -13.196 1.046 4.279 1.00 90.56 95 GLU A O 1
ATOM 774 N N . ALA A 1 96 ? -11.442 0.119 3.198 1.00 88.44 96 ALA A N 1
ATOM 775 C CA . ALA A 1 96 ? -10.593 1.310 3.108 1.00 88.44 96 ALA A CA 1
ATOM 776 C C . ALA A 1 96 ? -11.116 2.360 2.112 1.00 88.44 96 ALA A C 1
ATOM 778 O O . ALA A 1 96 ? -11.050 3.564 2.461 1.00 88.44 96 ALA A O 1
#

Sequence (96 aa):
LGVSYHFEDVIEEQLDRIFKAQLHVFEHKDCDLYTISLAFRVLRQHGFKMSTDVFNKFKDTDGNFKSSLLTDAKGLLSLYEATHLSLPGEDILDEA

InterPro domains:
  IPR001906 Terpene synthase, N-terminal domain [PF01397] (1-96)
  IPR008930 Terpenoid cyclases/protein prenyltransferase alpha-alpha toroid [SSF48239] (1-96)
  IPR036965 Terpene synthase, N-terminal domain superfamily [G3DSA:1.50.10.130] (1-96)
  IPR050148 Terpene synthase-like [PTHR31225] (1-96)

Radius of gyration: 13.94 Å; chains: 1; bounding box: 30×26×38 Å